Protein AF-A0A5C7PUL2-F1 (afdb_monomer_lite)

pLDDT: mean 77.76, std 17.17, range [36.44, 93.94]

Radius of gyration: 13.15 Å; chains: 1; bounding box: 30×35×31 Å

Secondary structure (DSSP, 8-state):
--HHHHHHHHHHHHHTTB-SSSSSBP-BTTB-HHHHHHHHHHHHTS-HHHHHHHHHHHHHHTSS--TTHHHHTTSS-TTTT--

Foldseek 3Di:
DPLVVQVVLLLVLLVVQAASVDRHGQDAQRHDPVLVVVLVVVLVPDDPVCSVVSVVVCCSSSNGHPNPRSVLSVDPHNCVPDD

Structure (mmCIF, N/CA/C/O backbone):
data_AF-A0A5C7PUL2-F1
#
_entry.id   AF-A0A5C7PUL2-F1
#
loop_
_atom_site.group_PDB
_atom_site.id
_atom_site.type_symbol
_atom_site.label_atom_id
_atom_site.label_alt_id
_atom_site.label_comp_id
_atom_site.label_asym_id
_atom_site.label_entity_id
_atom_site.label_seq_id
_atom_site.pdbx_PDB_ins_code
_atom_site.Cartn_x
_atom_site.Cartn_y
_atom_site.Cartn_z
_atom_site.occupancy
_atom_site.B_iso_or_equiv
_atom_site.auth_seq_id
_atom_site.auth_comp_id
_atom_site.auth_asym_id
_atom_site.auth_atom_id
_atom_site.pdbx_PDB_model_num
ATOM 1 N N . MET A 1 1 ? -21.456 -9.413 1.126 1.00 36.44 1 MET A N 1
ATOM 2 C CA . MET A 1 1 ? -20.454 -10.409 0.689 1.00 36.44 1 MET A CA 1
ATOM 3 C C . MET A 1 1 ? -19.485 -9.724 -0.278 1.00 36.44 1 MET A C 1
ATOM 5 O O . MET A 1 1 ? -19.912 -9.407 -1.370 1.00 36.44 1 MET A O 1
ATOM 9 N N . ALA A 1 2 ? -18.248 -9.385 0.123 1.00 48.94 2 ALA A N 1
ATOM 10 C CA . ALA A 1 2 ? -17.269 -8.726 -0.777 1.00 48.94 2 ALA A CA 1
ATOM 11 C C . ALA A 1 2 ? -15.787 -8.853 -0.340 1.00 48.94 2 ALA A C 1
ATOM 13 O O . ALA A 1 2 ? -14.902 -8.307 -0.982 1.00 48.94 2 ALA A O 1
ATOM 14 N N . LYS A 1 3 ? -15.476 -9.564 0.755 1.00 46.19 3 LYS A N 1
ATOM 15 C CA . LYS A 1 3 ? -14.104 -9.612 1.306 1.00 46.19 3 LYS A CA 1
ATOM 16 C C . LYS A 1 3 ? -13.155 -10.543 0.531 1.00 46.19 3 LYS A C 1
ATOM 18 O O . LYS A 1 3 ? -11.945 -10.378 0.611 1.00 46.19 3 LYS A O 1
ATOM 23 N N . LYS A 1 4 ? -13.690 -11.490 -0.254 1.00 45.69 4 LYS A N 1
ATOM 24 C CA . LYS A 1 4 ? -12.890 -12.433 -1.061 1.00 45.69 4 LYS A CA 1
ATOM 25 C C . LYS A 1 4 ? -12.237 -11.784 -2.295 1.00 45.69 4 LYS A C 1
ATOM 27 O O . LYS A 1 4 ? -11.255 -12.323 -2.789 1.00 45.69 4 LYS A O 1
ATOM 32 N N . SER A 1 5 ? -12.735 -10.642 -2.783 1.00 63.25 5 SER A N 1
ATOM 33 C CA . SER A 1 5 ? -12.195 -9.997 -3.993 1.00 63.25 5 SER A CA 1
ATOM 34 C C . SER A 1 5 ? -10.990 -9.096 -3.716 1.00 63.25 5 SER A C 1
ATOM 36 O O . SER A 1 5 ? -10.067 -9.070 -4.524 1.00 63.25 5 SER A O 1
ATOM 38 N N . ALA A 1 6 ? -10.956 -8.400 -2.574 1.00 68.25 6 ALA A N 1
ATOM 39 C CA . ALA A 1 6 ? -9.864 -7.481 -2.246 1.00 68.25 6 ALA A CA 1
ATOM 40 C C . ALA A 1 6 ? -8.539 -8.225 -2.024 1.00 68.25 6 ALA A C 1
ATOM 42 O O . ALA A 1 6 ? -7.535 -7.878 -2.638 1.00 68.25 6 ALA A O 1
ATOM 43 N N . ALA A 1 7 ? -8.552 -9.302 -1.229 1.00 74.12 7 ALA A N 1
ATOM 44 C CA . ALA A 1 7 ? -7.364 -10.122 -0.987 1.00 74.12 7 ALA A CA 1
ATOM 45 C C . ALA A 1 7 ? -6.838 -10.782 -2.272 1.00 74.12 7 ALA A C 1
ATOM 47 O O . ALA A 1 7 ? -5.634 -10.770 -2.517 1.00 74.12 7 ALA A O 1
ATOM 48 N N . LYS A 1 8 ? -7.738 -11.291 -3.127 1.00 80.06 8 LYS A N 1
ATOM 49 C CA . LYS A 1 8 ? -7.367 -11.871 -4.425 1.00 80.06 8 LYS A CA 1
ATOM 50 C C . LYS A 1 8 ? -6.708 -10.830 -5.335 1.00 80.06 8 LYS A C 1
ATOM 52 O O . LYS A 1 8 ? -5.621 -11.075 -5.841 1.00 80.06 8 LYS A O 1
ATOM 57 N N . ARG A 1 9 ? -7.309 -9.639 -5.451 1.00 82.94 9 ARG A N 1
ATOM 58 C CA . ARG A 1 9 ? -6.751 -8.525 -6.232 1.00 82.94 9 ARG A CA 1
ATOM 59 C C . ARG A 1 9 ? -5.365 -8.120 -5.733 1.00 82.94 9 ARG A C 1
ATOM 61 O O . ARG A 1 9 ? -4.479 -7.833 -6.529 1.00 82.94 9 ARG A O 1
ATOM 68 N N . VAL A 1 10 ? -5.182 -8.059 -4.415 1.00 83.69 10 VAL A N 1
ATOM 69 C CA . VAL A 1 10 ? -3.892 -7.722 -3.800 1.00 83.69 10 VAL A CA 1
ATOM 70 C C . VAL A 1 10 ? -2.850 -8.777 -4.152 1.00 83.69 10 VAL A C 1
ATOM 72 O O . VAL A 1 10 ? -1.780 -8.409 -4.622 1.00 83.69 10 VAL A O 1
ATOM 75 N N . ALA A 1 11 ? -3.170 -10.064 -3.999 1.00 82.06 11 ALA A N 1
ATOM 76 C CA . ALA A 1 11 ? -2.264 -11.157 -4.345 1.00 82.06 11 ALA A CA 1
ATOM 77 C C . ALA A 1 11 ? -1.856 -11.123 -5.827 1.00 82.06 11 ALA A C 1
ATOM 79 O O . ALA A 1 11 ? -0.666 -11.147 -6.126 1.00 82.06 11 ALA A O 1
ATOM 80 N N . GLU A 1 12 ? -2.820 -10.967 -6.741 1.00 84.69 12 GLU A N 1
ATOM 81 C CA . GLU A 1 12 ? -2.568 -10.878 -8.187 1.00 84.69 12 GLU A CA 1
ATOM 82 C C . GLU A 1 12 ? -1.623 -9.716 -8.530 1.00 84.69 12 GLU A C 1
ATOM 84 O O . GLU A 1 12 ? -0.661 -9.886 -9.278 1.00 84.69 12 GLU A O 1
ATOM 89 N N . ARG A 1 13 ? -1.850 -8.531 -7.947 1.00 87.06 13 ARG A N 1
ATOM 90 C CA . ARG A 1 13 ? -1.010 -7.348 -8.204 1.00 87.06 13 ARG A CA 1
ATOM 91 C C . ARG A 1 13 ? 0.383 -7.472 -7.594 1.00 87.06 13 ARG A C 1
ATOM 93 O O . ARG A 1 13 ? 1.353 -7.050 -8.218 1.00 87.06 13 ARG A O 1
ATOM 100 N N . VAL A 1 14 ? 0.491 -8.072 -6.409 1.00 84.75 14 VAL A N 1
ATOM 101 C CA . VAL A 1 14 ? 1.785 -8.333 -5.765 1.00 84.75 14 VAL A CA 1
ATOM 102 C C . VAL A 1 14 ? 2.592 -9.352 -6.562 1.00 84.75 14 VAL A C 1
ATOM 104 O O . VAL A 1 14 ? 3.776 -9.118 -6.792 1.00 84.75 14 VAL A O 1
ATOM 107 N N . GLN A 1 15 ? 1.958 -10.424 -7.043 1.00 84.19 15 GLN A N 1
ATOM 108 C CA . GLN A 1 15 ? 2.601 -11.421 -7.900 1.00 84.19 15 GLN A CA 1
ATOM 109 C C . GLN A 1 15 ? 3.043 -10.817 -9.240 1.00 84.19 15 GLN A C 1
ATOM 111 O O . GLN A 1 15 ? 4.135 -11.109 -9.716 1.00 84.19 15 GLN A O 1
ATOM 116 N N . ALA A 1 16 ? 2.242 -9.913 -9.810 1.00 86.31 16 ALA A N 1
ATOM 117 C CA . ALA A 1 16 ? 2.616 -9.144 -10.994 1.00 86.31 16 ALA A CA 1
ATOM 118 C C . ALA A 1 16 ? 3.707 -8.084 -10.729 1.00 86.31 16 ALA A C 1
ATOM 120 O O . ALA A 1 16 ? 4.201 -7.470 -11.671 1.00 86.31 16 ALA A O 1
ATOM 121 N N . GLY A 1 17 ? 4.085 -7.835 -9.469 1.00 86.56 17 GLY A N 1
ATOM 122 C CA . GLY A 1 17 ? 5.105 -6.846 -9.111 1.00 86.56 17 GLY A CA 1
ATOM 123 C C . GLY A 1 17 ? 4.683 -5.395 -9.359 1.00 86.56 17 GLY A C 1
ATOM 124 O O . GLY A 1 17 ? 5.535 -4.507 -9.438 1.00 86.56 17 GLY A O 1
ATOM 125 N N . VAL A 1 18 ? 3.379 -5.134 -9.475 1.00 90.25 18 VAL A N 1
ATOM 126 C CA . VAL A 1 18 ? 2.826 -3.798 -9.731 1.00 90.25 18 VAL A CA 1
ATOM 127 C C . VAL A 1 18 ? 2.202 -3.205 -8.475 1.00 90.25 18 VAL A C 1
ATOM 129 O O . VAL A 1 18 ? 1.816 -3.893 -7.531 1.00 90.25 18 VAL A O 1
ATOM 132 N N . CYS A 1 19 ? 2.099 -1.883 -8.458 1.00 90.94 19 CYS A N 1
ATOM 133 C CA . CYS A 1 19 ? 1.511 -1.124 -7.371 1.00 90.94 19 CYS A CA 1
ATOM 134 C C . CYS A 1 19 ? 0.046 -1.538 -7.139 1.00 90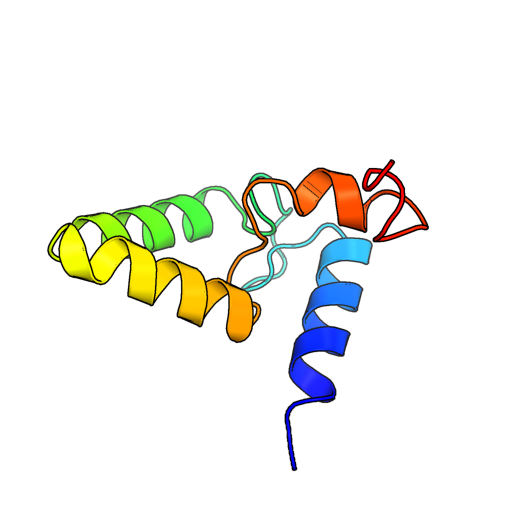.94 19 CYS A C 1
ATOM 136 O O . CYS A 1 19 ? -0.721 -1.764 -8.072 1.00 90.94 19 CYS A O 1
ATOM 138 N N . LEU A 1 20 ? -0.390 -1.593 -5.880 1.00 87.56 20 LEU A N 1
ATOM 139 C CA . LEU A 1 20 ? -1.761 -1.982 -5.515 1.00 87.56 20 LEU A CA 1
ATOM 140 C C . LEU A 1 20 ? -2.839 -1.010 -6.026 1.00 87.56 20 LEU A C 1
ATOM 142 O O . LEU A 1 20 ? -4.009 -1.379 -6.120 1.00 87.56 20 LEU A O 1
ATOM 146 N N . VAL A 1 21 ? -2.441 0.219 -6.364 1.00 88.50 21 VAL A N 1
ATOM 147 C CA . VAL A 1 21 ? -3.333 1.305 -6.802 1.00 88.50 21 VAL A CA 1
ATOM 148 C C . VAL A 1 21 ? -3.211 1.602 -8.302 1.00 88.50 21 VAL A C 1
ATOM 150 O O . VAL A 1 21 ? -4.172 2.066 -8.906 1.00 88.50 21 VAL A O 1
ATOM 153 N N . CYS A 1 22 ? -2.055 1.343 -8.921 1.00 91.06 22 CYS A N 1
ATOM 154 C CA . CYS A 1 22 ? -1.805 1.624 -10.342 1.00 91.06 22 CYS A CA 1
ATOM 155 C C . CYS A 1 22 ? -0.841 0.604 -10.948 1.00 91.06 22 CYS A C 1
ATOM 157 O O . CYS A 1 22 ? -0.194 -0.131 -10.215 1.00 91.06 22 CYS A O 1
ATOM 159 N N . ASP A 1 23 ? -0.684 0.569 -12.266 1.00 92.00 23 ASP A N 1
ATOM 160 C CA . ASP A 1 23 ? 0.120 -0.471 -12.935 1.00 92.00 23 ASP A CA 1
ATOM 161 C C . ASP A 1 23 ? 1.628 -0.160 -12.991 1.00 92.00 23 ASP A C 1
ATOM 163 O O . ASP A 1 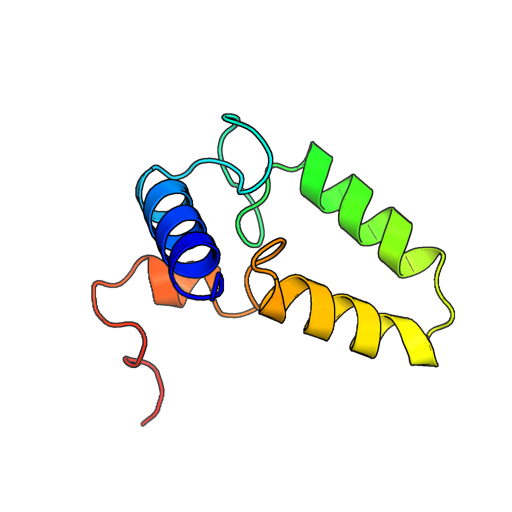23 ? 2.389 -0.822 -13.687 1.00 92.00 23 ASP A O 1
ATOM 167 N N . ALA A 1 24 ? 2.083 0.847 -12.238 1.00 92.12 24 ALA A N 1
ATOM 168 C CA . ALA A 1 24 ? 3.508 1.142 -12.097 1.00 92.12 24 ALA A CA 1
ATOM 169 C C . ALA A 1 24 ? 4.205 0.077 -11.228 1.00 92.12 24 ALA A C 1
ATOM 171 O O . ALA A 1 24 ? 3.550 -0.488 -10.349 1.00 92.12 24 ALA A O 1
ATOM 172 N N . PRO A 1 25 ? 5.523 -0.144 -11.381 1.00 90.44 25 PRO A N 1
ATOM 173 C CA . PRO A 1 25 ? 6.266 -1.091 -10.552 1.00 90.44 25 PRO A CA 1
ATOM 174 C C . PRO A 1 25 ? 6.099 -0.812 -9.052 1.00 90.44 25 PRO A C 1
ATOM 176 O O . PRO A 1 25 ? 6.192 0.335 -8.601 1.00 90.44 25 PRO A O 1
ATOM 179 N N . ALA A 1 26 ? 5.826 -1.858 -8.271 1.00 89.81 26 ALA A N 1
ATOM 180 C CA . ALA A 1 26 ? 5.807 -1.764 -6.817 1.00 89.81 26 ALA A CA 1
ATOM 181 C C . ALA A 1 26 ? 7.242 -1.740 -6.280 1.00 89.81 26 ALA A C 1
ATOM 183 O O . ALA A 1 26 ? 8.025 -2.652 -6.530 1.00 89.81 26 ALA A O 1
ATOM 184 N N . GLU A 1 27 ? 7.563 -0.720 -5.490 1.00 85.94 27 GLU A N 1
ATOM 185 C CA . GLU A 1 27 ? 8.902 -0.539 -4.921 1.00 85.94 27 GLU A CA 1
ATOM 186 C C . GLU A 1 27 ? 8.896 -0.737 -3.403 1.00 85.94 27 GLU A C 1
ATOM 188 O O . GLU A 1 27 ? 9.756 -1.422 -2.856 1.00 85.94 27 GLU A O 1
ATOM 193 N N . VAL A 1 28 ? 7.898 -0.177 -2.707 1.00 85.25 28 VAL A N 1
ATOM 194 C CA . VAL A 1 28 ? 7.842 -0.164 -1.239 1.00 85.25 28 VAL A CA 1
ATOM 195 C C . VAL A 1 28 ? 6.439 -0.516 -0.765 1.00 85.25 28 VAL A C 1
ATOM 197 O O . VAL A 1 28 ? 5.464 0.137 -1.131 1.00 85.25 28 VAL A O 1
ATOM 200 N N . ARG A 1 29 ? 6.324 -1.551 0.078 1.00 84.62 29 ARG A N 1
ATOM 201 C CA . ARG A 1 29 ? 5.057 -1.984 0.707 1.00 84.62 29 ARG A CA 1
ATOM 202 C C . ARG A 1 29 ? 3.900 -2.211 -0.283 1.00 84.62 29 ARG A C 1
ATOM 204 O O . ARG A 1 29 ? 2.743 -1.963 0.046 1.00 84.62 29 ARG A O 1
ATOM 211 N N . GLY A 1 30 ? 4.210 -2.702 -1.486 1.00 87.38 30 GLY A N 1
ATOM 212 C CA . GLY A 1 30 ? 3.224 -2.953 -2.547 1.00 87.38 30 GLY A CA 1
ATOM 213 C C . GLY A 1 30 ? 2.791 -1.698 -3.315 1.00 87.38 30 GLY A C 1
ATOM 214 O O . GLY A 1 30 ? 1.858 -1.755 -4.106 1.00 87.38 30 GLY A O 1
ATOM 215 N N . LEU A 1 31 ? 3.447 -0.557 -3.106 1.00 90.12 31 LEU A N 1
ATOM 216 C CA . LEU A 1 31 ? 3.162 0.699 -3.796 1.00 90.12 31 LEU A CA 1
ATOM 217 C C . LEU A 1 31 ? 4.386 1.175 -4.584 1.00 90.12 31 LEU A C 1
ATOM 219 O O . LEU A 1 31 ? 5.531 0.914 -4.213 1.00 90.12 31 LEU A O 1
ATOM 223 N N . CYS A 1 32 ? 4.149 1.914 -5.667 1.00 92.44 32 CYS A N 1
ATOM 224 C CA . CYS A 1 32 ? 5.207 2.683 -6.324 1.00 92.44 32 CYS A CA 1
ATOM 225 C C . CYS A 1 32 ? 5.611 3.881 -5.447 1.00 92.44 32 CYS A C 1
ATOM 227 O O . CYS A 1 32 ? 4.833 4.310 -4.586 1.00 92.44 32 CYS A O 1
ATOM 229 N N . GLN A 1 33 ? 6.781 4.484 -5.686 1.00 91.62 33 GLN A N 1
ATOM 230 C CA . GLN A 1 33 ? 7.249 5.623 -4.880 1.00 91.62 33 GLN A CA 1
ATOM 231 C C . GLN A 1 33 ? 6.222 6.753 -4.761 1.00 91.62 33 GLN A C 1
ATOM 233 O O . GLN A 1 33 ? 6.051 7.323 -3.684 1.00 91.62 33 GLN A O 1
ATOM 238 N N . ARG A 1 34 ? 5.510 7.077 -5.848 1.00 93.88 34 ARG A N 1
ATOM 239 C CA . ARG A 1 34 ? 4.493 8.138 -5.850 1.00 93.88 34 ARG A CA 1
ATOM 240 C C . ARG A 1 34 ? 3.355 7.828 -4.880 1.00 93.88 34 ARG A C 1
ATOM 242 O O . ARG A 1 34 ? 3.015 8.670 -4.051 1.00 93.88 34 ARG A O 1
ATOM 249 N N . HIS A 1 35 ? 2.776 6.632 -4.977 1.00 93.94 35 HIS A N 1
ATOM 250 C CA . HIS A 1 35 ? 1.667 6.237 -4.111 1.00 93.94 35 HIS A CA 1
ATOM 251 C C . HIS A 1 35 ? 2.116 6.033 -2.668 1.00 93.94 35 HIS A C 1
ATOM 253 O O . HIS A 1 35 ? 1.396 6.437 -1.760 1.00 93.94 35 HIS A O 1
ATOM 259 N N . TYR A 1 36 ? 3.324 5.512 -2.448 1.00 92.12 36 TYR A N 1
ATOM 260 C CA . TYR A 1 36 ? 3.895 5.410 -1.111 1.00 92.12 36 TYR A CA 1
ATOM 261 C C . TYR A 1 36 ? 4.065 6.790 -0.457 1.00 92.12 36 TYR A C 1
ATOM 263 O O . TYR A 1 36 ? 3.612 7.000 0.666 1.00 92.12 36 TYR A O 1
ATOM 271 N N . ARG A 1 37 ? 4.624 7.779 -1.171 1.00 93.25 37 ARG A N 1
ATOM 272 C CA . ARG A 1 37 ? 4.756 9.156 -0.657 1.00 93.25 37 ARG A CA 1
ATOM 273 C C . ARG A 1 37 ? 3.401 9.800 -0.361 1.00 93.25 37 ARG A C 1
ATOM 275 O O . ARG A 1 37 ? 3.257 10.446 0.672 1.00 93.25 37 ARG A O 1
ATOM 282 N N . LEU A 1 38 ? 2.407 9.624 -1.236 1.00 93.69 38 LEU A N 1
ATOM 283 C CA . LEU A 1 38 ? 1.047 10.131 -1.006 1.00 93.69 38 LEU A CA 1
ATOM 284 C C . LEU A 1 38 ? 0.401 9.486 0.225 1.00 93.69 38 LEU A C 1
ATOM 286 O O . LEU A 1 38 ? -0.195 10.191 1.038 1.00 93.69 38 LEU A O 1
ATOM 290 N N . PHE A 1 39 ? 0.562 8.173 0.384 1.00 92.00 39 PHE A N 1
ATOM 291 C CA . PHE A 1 39 ? 0.083 7.439 1.549 1.00 92.00 39 PHE A CA 1
ATOM 292 C C . PHE A 1 39 ? 0.720 7.964 2.840 1.00 92.00 39 PHE A C 1
ATOM 294 O O . PHE A 1 39 ? 0.008 8.322 3.777 1.00 92.00 39 P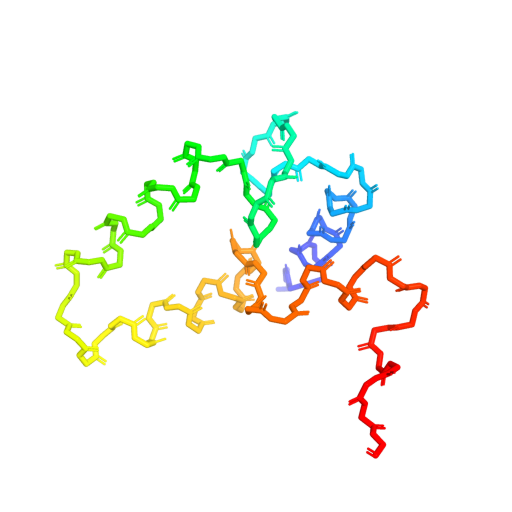HE A O 1
ATOM 301 N N . MET A 1 40 ? 2.049 8.095 2.863 1.00 90.44 40 MET A N 1
ATOM 302 C CA . MET A 1 40 ? 2.782 8.606 4.024 1.00 90.44 40 MET A CA 1
ATOM 303 C C . MET A 1 40 ? 2.431 10.063 4.328 1.00 90.44 40 MET A C 1
ATOM 305 O O . MET A 1 40 ? 2.302 10.423 5.493 1.00 90.44 40 MET A O 1
ATOM 309 N N . ARG A 1 41 ? 2.199 10.899 3.307 1.00 93.44 41 ARG A N 1
ATOM 310 C CA . ARG A 1 41 ? 1.724 12.275 3.503 1.00 93.44 41 ARG A CA 1
ATOM 311 C C . ARG A 1 41 ? 0.343 12.299 4.150 1.00 93.44 41 ARG A C 1
ATOM 313 O O . ARG A 1 41 ? 0.129 13.071 5.074 1.00 93.44 41 ARG A O 1
ATOM 320 N N . LYS A 1 42 ? -0.580 11.445 3.696 1.00 91.19 42 LYS A N 1
ATOM 321 C CA . LYS A 1 42 ? -1.917 11.328 4.292 1.00 91.19 42 LYS A CA 1
ATOM 322 C C . LYS A 1 42 ? -1.840 10.843 5.741 1.00 91.19 42 LYS A C 1
ATOM 324 O O . LYS A 1 42 ? -2.511 11.415 6.588 1.00 91.19 42 LYS A O 1
ATOM 329 N N . ALA A 1 43 ? -0.988 9.857 6.027 1.00 89.00 43 ALA A N 1
ATOM 330 C CA . ALA A 1 43 ? -0.741 9.398 7.390 1.00 89.00 43 ALA A CA 1
ATOM 331 C C . ALA A 1 43 ? -0.152 10.516 8.267 1.00 89.00 43 ALA A C 1
ATOM 333 O O . ALA A 1 43 ? -0.640 10.750 9.362 1.00 89.00 43 ALA A O 1
ATOM 334 N N . ALA A 1 44 ? 0.833 11.268 7.772 1.00 90.56 44 ALA A N 1
ATOM 335 C CA . ALA A 1 44 ? 1.469 12.354 8.520 1.00 90.56 44 ALA A CA 1
ATOM 336 C C . ALA A 1 44 ? 0.528 13.534 8.826 1.00 90.56 44 ALA A C 1
ATOM 338 O O . ALA A 1 44 ? 0.760 14.255 9.792 1.00 90.56 44 ALA A O 1
ATOM 339 N N . LEU A 1 45 ? -0.526 13.732 8.025 1.00 93.50 45 LEU A N 1
ATOM 340 C CA . LEU A 1 45 ? -1.570 14.728 8.295 1.00 93.50 45 LEU A CA 1
ATOM 341 C C . LEU A 1 45 ? -2.533 14.299 9.412 1.00 93.50 45 LEU A C 1
ATOM 343 O O . LEU A 1 45 ? -3.263 15.140 9.932 1.00 93.50 45 LEU A O 1
ATOM 347 N N . LEU A 1 46 ? -2.558 13.014 9.773 1.00 91.19 46 LEU A N 1
ATOM 348 C CA . LEU A 1 46 ? -3.383 12.517 10.868 1.00 91.19 46 LEU A CA 1
ATOM 349 C C . LEU A 1 46 ? -2.658 12.689 12.212 1.00 91.19 46 LEU A C 1
ATOM 351 O O . LEU A 1 46 ? -1.436 12.506 12.285 1.00 91.19 46 LEU A O 1
ATOM 355 N N . PRO A 1 47 ? -3.394 12.968 13.304 1.00 93.38 47 PRO A N 1
ATOM 356 C CA . PRO A 1 47 ? -2.836 12.946 14.652 1.00 93.38 47 PRO A CA 1
ATOM 357 C C . PRO A 1 47 ? -2.165 11.603 14.946 1.00 93.38 47 PRO A C 1
ATOM 359 O O . PRO A 1 47 ? -2.677 10.559 14.547 1.00 93.38 47 PRO A O 1
ATOM 362 N N . GLN A 1 48 ? -1.057 11.600 15.693 1.00 85.62 48 GLN A N 1
ATOM 363 C CA . GLN A 1 48 ? -0.259 10.389 15.956 1.00 85.62 48 GLN A CA 1
ATOM 364 C C . GLN A 1 48 ? -1.096 9.205 16.480 1.00 85.62 48 GLN A C 1
ATOM 366 O O . GLN A 1 48 ? -0.885 8.068 16.068 1.00 85.62 48 GLN A O 1
ATOM 371 N N . LYS A 1 49 ? -2.107 9.477 17.318 1.00 84.06 49 LYS A N 1
ATOM 372 C CA . LYS A 1 49 ? -3.041 8.467 17.851 1.00 84.06 49 LYS A CA 1
ATOM 373 C C . LYS A 1 49 ? -3.911 7.796 16.775 1.00 84.06 49 LYS A C 1
ATOM 375 O O . LYS A 1 49 ? -4.388 6.687 16.980 1.00 84.06 49 LYS A O 1
ATOM 380 N N . GLU A 1 50 ? -4.121 8.452 15.638 1.00 89.94 50 GLU A N 1
ATOM 381 C CA . GLU A 1 50 ? -4.942 7.968 14.523 1.00 89.94 50 GLU A CA 1
ATOM 382 C C . GLU A 1 50 ? -4.110 7.396 13.373 1.00 89.94 50 GLU A C 1
ATOM 384 O O . GLU A 1 50 ? -4.638 6.641 12.558 1.00 89.94 50 GLU A O 1
ATOM 389 N N . GLN A 1 51 ? -2.807 7.692 13.330 1.00 89.06 51 GLN A N 1
ATOM 390 C CA . GLN A 1 51 ? -1.888 7.152 12.323 1.00 89.06 51 GLN A CA 1
ATOM 391 C C . GLN A 1 51 ? -1.861 5.625 12.346 1.00 89.06 51 GLN A C 1
ATOM 393 O O . GLN A 1 51 ? -1.926 4.991 11.293 1.00 89.06 51 GLN A O 1
ATOM 398 N N . GLN A 1 52 ? -1.819 5.042 13.547 1.00 85.44 52 GLN A N 1
ATOM 399 C CA . GLN A 1 52 ? -1.825 3.594 13.727 1.00 85.44 52 GLN A CA 1
ATOM 400 C C . GLN A 1 52 ? -3.124 2.974 13.194 1.00 85.44 52 GLN A C 1
ATOM 402 O O . GLN A 1 52 ? -3.074 2.046 12.390 1.00 85.44 52 GLN A O 1
ATOM 407 N N . ARG A 1 53 ? -4.282 3.544 13.560 1.00 88.50 53 ARG A N 1
ATOM 408 C CA . ARG A 1 53 ? -5.598 3.079 13.093 1.00 88.50 53 ARG A CA 1
ATOM 409 C C . ARG A 1 53 ? -5.718 3.166 11.571 1.00 88.50 53 ARG A C 1
ATOM 411 O O . ARG A 1 53 ? -6.123 2.206 10.930 1.00 88.50 53 ARG A O 1
ATOM 418 N N . PHE A 1 54 ? -5.289 4.284 10.985 1.00 90.00 54 PHE A N 1
ATOM 419 C CA . PHE A 1 54 ? -5.270 4.466 9.534 1.00 90.00 54 PHE A CA 1
ATOM 420 C C . PHE A 1 54 ? -4.403 3.420 8.828 1.00 90.00 54 PHE A C 1
ATOM 422 O O . PHE A 1 54 ? -4.803 2.884 7.796 1.00 90.00 54 PHE A O 1
ATOM 429 N N . LEU A 1 55 ? -3.223 3.117 9.377 1.00 85.75 55 LEU A N 1
ATOM 430 C CA . LEU A 1 55 ? -2.343 2.102 8.811 1.00 85.75 55 LEU A CA 1
ATOM 431 C C . LEU A 1 55 ? -2.971 0.705 8.888 1.00 85.75 55 LEU A C 1
ATOM 433 O O . LEU A 1 55 ? -2.912 -0.038 7.912 1.00 85.75 55 LEU A O 1
ATOM 437 N N . GLU A 1 56 ? -3.569 0.352 10.022 1.00 85.19 56 GLU A N 1
ATOM 438 C CA . GLU A 1 56 ? -4.246 -0.933 10.220 1.00 85.19 56 GLU A CA 1
ATOM 439 C C . GLU A 1 56 ? -5.442 -1.106 9.285 1.00 85.19 56 GLU A C 1
ATOM 441 O O . GLU A 1 56 ? -5.573 -2.154 8.650 1.00 85.19 56 GLU A O 1
ATOM 446 N N . ASP A 1 57 ? -6.271 -0.072 9.143 1.00 87.75 57 ASP A N 1
ATOM 447 C CA . ASP A 1 57 ? -7.405 -0.077 8.222 1.00 87.75 57 ASP A CA 1
ATOM 448 C C . ASP A 1 57 ? -6.924 -0.185 6.769 1.00 87.75 57 ASP A C 1
ATOM 450 O O . ASP A 1 57 ? -7.426 -1.011 6.009 1.00 87.75 57 ASP A O 1
ATOM 454 N N . ALA A 1 58 ? -5.869 0.543 6.394 1.00 87.81 58 ALA A N 1
ATOM 455 C CA . ALA A 1 58 ? -5.282 0.448 5.059 1.00 87.81 58 ALA A CA 1
ATOM 456 C C . ALA A 1 58 ? -4.687 -0.940 4.761 1.00 87.81 58 ALA A C 1
ATOM 458 O O . ALA A 1 58 ? -4.789 -1.421 3.630 1.00 87.81 58 ALA A O 1
ATOM 459 N N . ILE A 1 59 ? -4.076 -1.596 5.753 1.00 86.50 59 ILE A N 1
ATOM 460 C CA . ILE A 1 59 ? -3.599 -2.982 5.627 1.00 86.50 59 ILE A CA 1
ATOM 461 C C . ILE A 1 59 ? -4.792 -3.930 5.475 1.00 86.50 59 ILE A C 1
ATOM 463 O O . ILE A 1 59 ? -4.784 -4.793 4.599 1.00 86.50 59 ILE A O 1
ATOM 467 N N . ARG A 1 60 ? -5.839 -3.752 6.287 1.00 80.38 60 ARG A N 1
ATOM 468 C CA . ARG A 1 60 ? -7.062 -4.566 6.251 1.00 80.38 60 ARG A CA 1
ATOM 469 C C . ARG A 1 60 ? -7.800 -4.453 4.917 1.00 80.38 60 ARG A C 1
ATOM 471 O O . ARG A 1 60 ? -8.349 -5.443 4.439 1.00 80.38 60 ARG A O 1
ATOM 478 N N . GLU A 1 61 ? -7.806 -3.269 4.318 1.00 81.62 61 GLU A N 1
ATOM 479 C CA . GLU A 1 61 ? -8.399 -3.004 3.004 1.00 81.62 61 GLU A CA 1
ATOM 480 C C . GLU A 1 61 ? -7.493 -3.420 1.836 1.00 81.62 61 GLU A C 1
ATOM 482 O O . GLU A 1 61 ? -7.945 -3.471 0.690 1.00 81.62 61 GLU A O 1
ATOM 487 N N . GLY A 1 62 ? -6.224 -3.747 2.102 1.00 81.94 62 GLY A N 1
ATOM 488 C CA . GLY A 1 62 ? -5.268 -4.127 1.066 1.00 81.94 62 GLY A CA 1
ATOM 489 C C .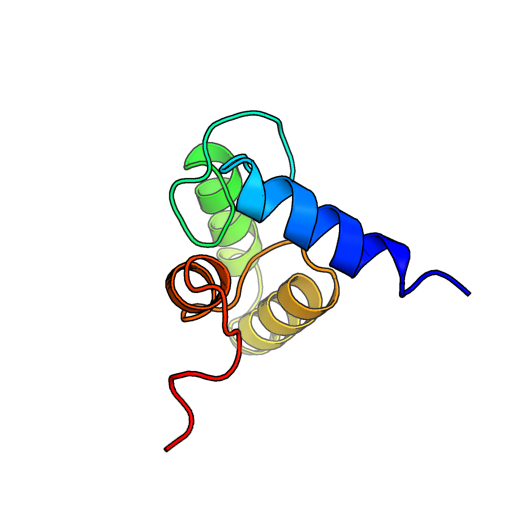 GLY A 1 62 ? -4.806 -2.948 0.206 1.00 81.94 62 GLY A C 1
ATOM 490 O O . GLY A 1 62 ? -4.513 -3.115 -0.977 1.00 81.94 62 GLY A O 1
ATOM 491 N N . LEU A 1 63 ? -4.762 -1.744 0.779 1.00 84.38 63 LEU A N 1
ATOM 492 C CA . LEU A 1 63 ? -4.215 -0.546 0.134 1.00 84.38 63 LEU A CA 1
ATOM 493 C C . LEU A 1 63 ? -2.696 -0.444 0.302 1.00 84.38 63 LEU A C 1
ATOM 495 O O . LEU A 1 63 ? -2.025 0.201 -0.501 1.00 84.38 63 LEU A O 1
ATOM 499 N N . ILE A 1 64 ? -2.155 -1.078 1.341 1.00 87.69 64 ILE A N 1
ATOM 500 C CA . ILE A 1 64 ? -0.723 -1.152 1.617 1.00 87.69 64 ILE A CA 1
ATOM 501 C C . ILE A 1 64 ? -0.389 -2.505 2.246 1.00 87.69 64 ILE A C 1
ATOM 503 O O . ILE A 1 64 ? -1.153 -3.033 3.053 1.00 87.69 64 ILE A O 1
ATOM 507 N N . LEU A 1 65 ? 0.768 -3.070 1.908 1.00 84.62 65 LEU A N 1
ATOM 508 C CA . LEU A 1 65 ? 1.255 -4.281 2.571 1.00 84.62 65 LEU A CA 1
ATOM 509 C C . LEU A 1 65 ? 1.792 -3.956 3.968 1.00 84.62 65 LEU A C 1
ATOM 511 O O . LEU A 1 65 ? 2.315 -2.859 4.170 1.00 84.62 65 LEU A O 1
ATOM 515 N N . PRO A 1 66 ? 1.744 -4.875 4.948 1.00 81.56 66 PRO A N 1
ATOM 516 C CA . PRO A 1 66 ? 2.406 -4.680 6.238 1.00 81.56 66 PRO A CA 1
ATOM 517 C C . PRO A 1 66 ? 3.921 -4.470 6.056 1.00 81.56 66 PRO A C 1
ATOM 519 O O . PRO A 1 66 ? 4.481 -4.820 5.017 1.00 81.56 66 PRO A O 1
ATOM 522 N N . ALA A 1 67 ? 4.598 -3.878 7.046 1.00 71.12 67 ALA A N 1
ATOM 523 C CA . ALA A 1 67 ? 6.025 -3.528 6.949 1.00 71.12 67 ALA A CA 1
ATOM 524 C C . ALA A 1 67 ? 6.931 -4.735 6.616 1.00 71.12 67 ALA A C 1
ATOM 526 O O . ALA A 1 67 ? 7.973 -4.577 5.993 1.00 71.12 67 ALA A O 1
ATOM 527 N N . TRP A 1 68 ? 6.474 -5.940 6.958 1.00 65.50 68 TRP A N 1
ATOM 528 C CA . TRP A 1 68 ? 7.115 -7.233 6.719 1.00 65.50 68 TRP A CA 1
ATOM 529 C C . TRP A 1 68 ? 6.513 -8.010 5.525 1.00 65.50 68 TRP A C 1
ATOM 531 O O . TRP A 1 68 ? 7.086 -8.993 5.061 1.00 65.50 68 TRP A O 1
ATOM 541 N N . GLY A 1 69 ? 5.385 -7.554 4.967 1.00 60.81 69 GLY A N 1
ATOM 542 C CA . GLY A 1 69 ? 4.605 -8.287 3.959 1.00 60.81 69 GLY A CA 1
ATOM 543 C C . GLY A 1 69 ? 5.209 -8.325 2.556 1.00 60.81 69 GLY A C 1
ATOM 544 O O . GLY A 1 69 ? 4.827 -9.171 1.755 1.00 60.81 69 GLY A O 1
ATOM 545 N N . VAL A 1 70 ? 6.162 -7.440 2.242 1.00 55.41 70 VAL A N 1
ATOM 546 C CA . VAL A 1 70 ? 6.796 -7.398 0.908 1.00 55.41 70 VAL A CA 1
ATOM 547 C C . VAL A 1 70 ? 7.688 -8.618 0.676 1.00 55.41 70 VAL A C 1
ATOM 549 O O . VAL A 1 70 ? 7.720 -9.142 -0.432 1.00 55.41 70 VAL A O 1
ATOM 552 N N . CYS A 1 71 ? 8.395 -9.084 1.710 1.00 48.56 71 CYS A N 1
ATOM 553 C CA . CYS A 1 71 ? 9.204 -10.303 1.632 1.00 48.56 71 CYS A CA 1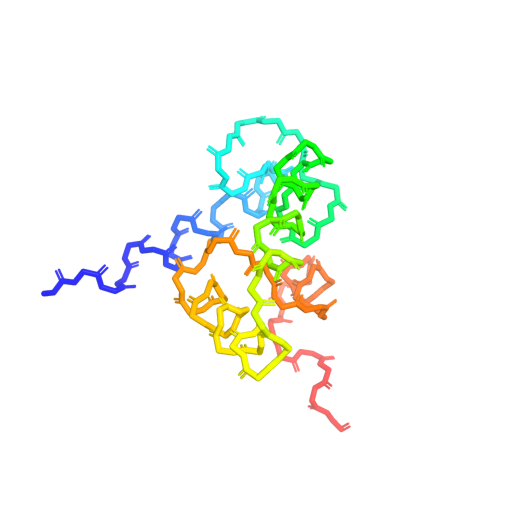
ATOM 554 C C . CYS A 1 71 ? 8.359 -11.571 1.812 1.00 48.56 71 CYS A C 1
ATOM 556 O O . CYS A 1 71 ? 8.653 -12.578 1.175 1.00 48.56 71 CYS A O 1
ATOM 558 N N . ALA A 1 72 ? 7.303 -11.519 2.634 1.00 49.62 72 ALA A N 1
ATOM 559 C CA . ALA A 1 72 ? 6.440 -12.670 2.906 1.00 49.62 72 ALA A CA 1
ATOM 560 C C . ALA A 1 72 ? 5.603 -13.100 1.688 1.00 49.62 72 ALA A C 1
ATOM 562 O O . ALA A 1 72 ? 5.436 -14.287 1.463 1.00 49.62 72 ALA A O 1
ATOM 563 N N . LEU A 1 73 ? 5.133 -12.154 0.863 1.00 54.94 73 LEU A N 1
ATOM 564 C CA . LEU A 1 73 ? 4.365 -12.467 -0.354 1.00 54.94 73 LEU A CA 1
ATOM 565 C C . LEU A 1 73 ? 5.240 -12.817 -1.572 1.00 54.94 73 LEU A C 1
ATOM 567 O O . LEU A 1 73 ? 4.710 -13.235 -2.595 1.00 54.94 73 LEU A O 1
ATOM 571 N N . LYS A 1 74 ? 6.564 -12.621 -1.485 1.00 51.72 74 LYS A N 1
ATOM 572 C CA . LYS A 1 74 ? 7.530 -13.039 -2.520 1.00 51.72 74 LYS A CA 1
ATOM 573 C C . LYS A 1 74 ? 7.986 -14.489 -2.363 1.00 51.72 74 LYS A C 1
ATOM 575 O O . LYS A 1 74 ? 8.600 -15.026 -3.278 1.00 51.72 74 LYS A O 1
ATOM 580 N N . ARG A 1 75 ? 7.746 -15.099 -1.203 1.00 47.50 75 ARG A N 1
ATOM 581 C CA . ARG A 1 75 ? 7.986 -16.521 -0.964 1.00 47.50 75 ARG A CA 1
ATOM 582 C C . ARG A 1 75 ? 6.651 -17.225 -1.178 1.00 47.50 75 ARG A C 1
ATOM 584 O O . ARG A 1 75 ? 5.644 -16.742 -0.676 1.00 47.50 75 ARG A O 1
ATOM 591 N N . ASP A 1 76 ? 6.648 -18.362 -1.864 1.00 52.47 76 ASP A N 1
ATOM 592 C CA . ASP A 1 76 ? 5.487 -19.257 -2.030 1.00 52.47 76 ASP A CA 1
ATOM 593 C C . ASP A 1 76 ? 4.839 -19.734 -0.708 1.00 52.47 76 ASP A C 1
ATOM 595 O O . ASP A 1 76 ? 3.912 -20.537 -0.724 1.00 52.47 76 ASP A O 1
ATOM 599 N N . ASP A 1 77 ? 5.283 -19.236 0.449 1.00 49.72 77 ASP A N 1
ATOM 600 C CA . ASP A 1 77 ? 4.742 -19.571 1.754 1.00 49.72 77 ASP A CA 1
ATOM 601 C C . ASP A 1 77 ? 4.567 -18.300 2.620 1.00 49.72 77 ASP A C 1
ATOM 603 O O . ASP A 1 77 ? 5.554 -17.737 3.115 1.00 49.72 77 ASP A O 1
ATOM 607 N N . PRO A 1 78 ? 3.320 -17.826 2.818 1.00 52.28 78 PRO A N 1
ATOM 608 C CA . PRO A 1 78 ? 3.010 -16.632 3.605 1.00 52.28 78 PRO A CA 1
ATOM 609 C C . PRO A 1 78 ? 3.220 -16.799 5.126 1.00 52.28 78 PRO A C 1
ATOM 611 O O . PRO A 1 78 ? 2.958 -15.847 5.866 1.00 52.28 78 PRO A O 1
ATOM 614 N N . PHE A 1 79 ? 3.702 -17.956 5.606 1.00 47.25 79 PHE A N 1
ATOM 615 C CA . PHE A 1 79 ? 3.949 -18.260 7.022 1.00 47.25 79 PHE A CA 1
ATOM 616 C C . PHE A 1 79 ? 5.402 -18.652 7.351 1.00 47.25 79 PHE A C 1
ATOM 618 O O . PHE A 1 79 ? 5.707 -18.869 8.522 1.00 47.25 79 PHE A O 1
ATOM 625 N N . ALA A 1 80 ? 6.327 -18.661 6.383 1.00 47.66 80 ALA A N 1
ATOM 626 C CA . ALA A 1 80 ? 7.723 -19.112 6.540 1.00 47.66 80 ALA A CA 1
ATOM 627 C C . ALA A 1 80 ? 8.628 -18.299 7.507 1.00 47.66 80 ALA A C 1
ATOM 629 O O . ALA A 1 80 ? 9.853 -18.407 7.444 1.00 47.66 80 ALA A O 1
ATOM 630 N N . GLY A 1 81 ? 8.058 -17.462 8.375 1.00 45.62 81 GLY A N 1
ATOM 631 C CA . GLY A 1 81 ? 8.768 -16.670 9.384 1.00 45.62 81 GLY A CA 1
ATOM 632 C C . GLY A 1 81 ? 8.127 -16.697 10.77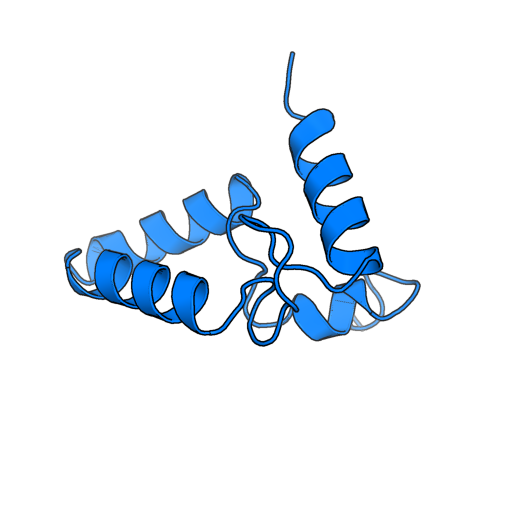3 1.00 45.62 81 GLY A C 1
ATOM 633 O O . GLY A 1 81 ? 8.489 -15.871 11.605 1.00 45.62 81 GLY A O 1
ATOM 634 N N . ILE A 1 82 ? 7.171 -17.596 11.020 1.00 41.09 82 ILE A N 1
ATOM 635 C CA . ILE A 1 82 ? 6.681 -17.896 12.368 1.00 41.09 82 ILE A CA 1
ATOM 636 C C . ILE A 1 82 ? 7.305 -19.234 12.768 1.00 41.09 82 ILE A C 1
ATOM 638 O O . ILE A 1 82 ? 6.816 -20.291 12.376 1.00 41.09 82 ILE A O 1
ATOM 642 N N . GLY A 1 83 ? 8.423 -19.164 13.486 1.00 38.50 83 GLY A N 1
ATOM 643 C CA . GLY A 1 83 ? 9.141 -20.292 14.073 1.00 38.50 83 GLY A CA 1
ATOM 644 C C . GLY A 1 83 ? 9.883 -19.823 15.307 1.00 38.50 83 GLY A C 1
ATOM 645 O O . GLY A 1 83 ? 10.560 -18.776 15.190 1.00 38.50 83 GLY A O 1
#

Sequence (83 aa):
MAKKSAAKRVAERVQAGVCLVCDAPAEVRGLCQRHYRLFMRKAALLPQKEQQRFLEDAIREGLILPAWGVCALKRDDPFAGIG